Protein AF-A0A960UPN6-F1 (afdb_monomer_lite)

Foldseek 3Di:
DAAAQLDDCPPPVNVVVCVVLVVDPQWDWDDDNNWTWIAHVVGGTAKIWPSCSVVPVDTDMDGDDDPPVVVVD

Structure (mmCIF, N/CA/C/O backbone):
data_AF-A0A960UPN6-F1
#
_entry.id   AF-A0A960UPN6-F1
#
loop_
_atom_site.group_PDB
_atom_site.id
_atom_site.type_symbol
_atom_site.label_atom_id
_atom_site.label_alt_id
_atom_site.label_comp_id
_atom_site.label_asym_id
_atom_site.label_entity_id
_atom_site.label_seq_id
_atom_site.pdbx_PDB_ins_code
_atom_site.Cartn_x
_atom_site.Cartn_y
_atom_site.Cartn_z
_atom_site.occupancy
_atom_site.B_iso_or_equiv
_atom_site.auth_seq_id
_atom_site.auth_comp_id
_atom_site.auth_asym_id
_atom_site.auth_atom_id
_atom_site.pdbx_PDB_model_num
ATOM 1 N N . MET A 1 1 ? 20.560 2.263 8.512 1.00 63.44 1 MET A N 1
ATOM 2 C CA . MET A 1 1 ? 21.076 2.675 7.188 1.00 63.44 1 MET A CA 1
ATOM 3 C C . MET A 1 1 ? 19.889 3.060 6.316 1.00 63.44 1 MET A C 1
ATOM 5 O O . MET A 1 1 ? 18.836 2.456 6.485 1.00 63.44 1 MET A O 1
ATOM 9 N N . ALA A 1 2 ? 20.017 4.066 5.449 1.00 72.81 2 ALA A N 1
ATOM 10 C CA . ALA A 1 2 ? 18.976 4.356 4.463 1.00 72.81 2 ALA A CA 1
ATOM 11 C C . ALA A 1 2 ? 18.929 3.213 3.435 1.00 72.81 2 ALA A C 1
ATOM 13 O O . ALA A 1 2 ? 19.976 2.801 2.940 1.00 72.81 2 ALA A O 1
ATOM 14 N N . HIS A 1 3 ? 17.740 2.679 3.154 1.00 80.81 3 HIS A N 1
ATOM 15 C CA . HIS A 1 3 ? 17.551 1.713 2.073 1.00 80.81 3 HIS A CA 1
ATOM 16 C C . HIS A 1 3 ? 17.342 2.480 0.764 1.00 80.81 3 HIS A C 1
ATOM 18 O O . HIS A 1 3 ? 16.613 3.475 0.779 1.00 80.81 3 HIS A O 1
ATOM 24 N N . PRO A 1 4 ? 17.953 2.055 -0.355 1.00 88.06 4 PRO A N 1
ATOM 25 C CA . PRO A 1 4 ? 17.653 2.657 -1.645 1.00 88.06 4 PRO A CA 1
ATOM 26 C C . PRO A 1 4 ? 16.170 2.462 -1.962 1.00 88.06 4 PRO A C 1
ATOM 28 O O . PRO A 1 4 ? 15.608 1.402 -1.676 1.00 88.06 4 PRO A O 1
ATOM 31 N N . ARG A 1 5 ? 15.541 3.472 -2.571 1.00 91.50 5 ARG A N 1
ATOM 32 C CA . ARG A 1 5 ? 14.187 3.325 -3.109 1.00 91.50 5 ARG A CA 1
ATOM 33 C C . ARG A 1 5 ? 14.184 2.195 -4.139 1.00 91.50 5 ARG A C 1
ATOM 35 O O . ARG A 1 5 ? 14.992 2.209 -5.063 1.00 91.50 5 ARG A O 1
ATOM 42 N N . LYS A 1 6 ? 13.271 1.241 -3.969 1.00 91.81 6 LYS A N 1
ATOM 43 C CA . LYS A 1 6 ? 13.061 0.107 -4.878 1.00 91.81 6 LYS A CA 1
ATOM 44 C C . LYS A 1 6 ? 11.816 0.271 -5.735 1.00 91.81 6 LYS A C 1
ATOM 46 O O . LYS A 1 6 ? 11.810 -0.150 -6.882 1.00 91.81 6 LYS A O 1
ATOM 51 N N . VAL A 1 7 ? 10.785 0.911 -5.192 1.00 93.06 7 VAL A N 1
ATOM 52 C CA . VAL A 1 7 ? 9.513 1.091 -5.891 1.00 93.06 7 VAL A CA 1
ATOM 53 C C . VAL A 1 7 ? 9.645 2.092 -7.033 1.00 93.06 7 VAL A C 1
ATOM 55 O O . VAL A 1 7 ? 10.009 3.251 -6.823 1.00 93.06 7 VAL A O 1
ATOM 58 N N . GLU A 1 8 ? 9.242 1.662 -8.224 1.00 94.12 8 GLU A N 1
ATOM 59 C CA . GLU A 1 8 ? 9.012 2.525 -9.379 1.00 94.12 8 GLU A CA 1
ATOM 60 C C . GLU A 1 8 ? 7.626 3.187 -9.271 1.00 94.12 8 GLU A C 1
ATOM 62 O O . GLU A 1 8 ? 6.605 2.492 -9.329 1.00 94.12 8 GLU A O 1
ATOM 67 N N . PRO A 1 9 ? 7.533 4.523 -9.122 1.00 90.94 9 PRO A N 1
ATOM 68 C CA . PRO A 1 9 ? 6.251 5.182 -8.876 1.00 90.94 9 PRO A CA 1
ATOM 69 C C . PRO A 1 9 ? 5.242 5.015 -10.013 1.00 90.94 9 PRO A C 1
ATOM 71 O O . PRO A 1 9 ? 4.036 4.990 -9.757 1.00 90.94 9 PRO A O 1
ATOM 74 N N . ASP A 1 10 ? 5.739 4.900 -11.245 1.00 95.12 10 ASP A N 1
ATOM 75 C CA . ASP A 1 10 ? 4.911 4.797 -12.439 1.00 95.12 10 ASP A CA 1
ATOM 76 C C . ASP A 1 10 ? 4.502 3.368 -12.808 1.00 95.12 10 ASP A C 1
ATOM 78 O O . ASP A 1 10 ? 3.674 3.184 -13.705 1.00 95.12 10 ASP A O 1
ATOM 82 N N . HIS A 1 11 ? 5.009 2.364 -12.088 1.00 96.38 11 HIS A N 1
ATOM 83 C CA . HIS A 1 11 ? 4.703 0.971 -12.371 1.00 96.38 11 HIS A CA 1
ATOM 84 C C . HIS A 1 11 ? 3.191 0.696 -12.206 1.00 96.38 11 HIS A C 1
ATOM 86 O O . HIS A 1 11 ? 2.613 1.040 -11.165 1.00 96.38 11 HIS A O 1
ATOM 92 N N . PRO A 1 12 ? 2.516 0.037 -13.173 1.00 96.62 12 PRO A N 1
ATOM 93 C CA . PRO A 1 12 ? 1.057 -0.126 -13.156 1.00 96.62 12 PRO A CA 1
ATOM 94 C C . PRO A 1 12 ? 0.510 -0.777 -11.878 1.00 96.62 12 PRO A C 1
ATOM 96 O O . PRO A 1 12 ? -0.511 -0.347 -11.340 1.00 96.62 12 PRO A O 1
ATOM 99 N N . MET A 1 13 ? 1.219 -1.776 -11.341 1.00 95.38 13 MET A N 1
ATOM 100 C CA . MET A 1 13 ? 0.819 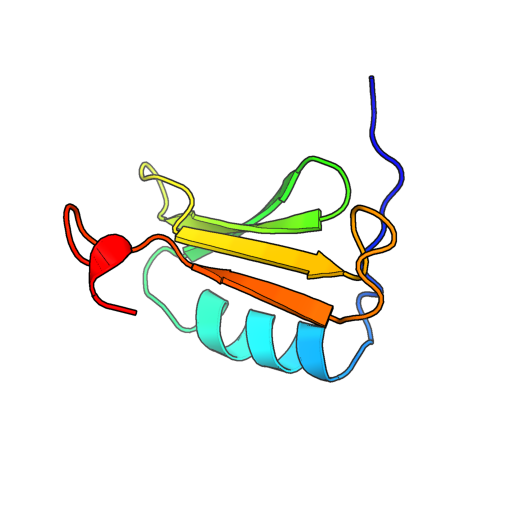-2.447 -10.095 1.00 95.38 13 MET A CA 1
ATOM 101 C C . MET A 1 13 ? 0.921 -1.540 -8.867 1.00 95.38 13 MET A C 1
ATOM 103 O O . MET A 1 13 ? 0.105 -1.655 -7.956 1.00 95.38 13 MET A O 1
ATOM 107 N N . ILE A 1 14 ? 1.873 -0.606 -8.860 1.00 96.31 14 ILE A N 1
ATOM 108 C CA . ILE A 1 14 ? 2.049 0.352 -7.768 1.00 96.31 14 ILE A CA 1
ATOM 109 C C . ILE A 1 14 ? 0.940 1.400 -7.813 1.00 96.31 14 ILE A C 1
ATOM 111 O O . ILE A 1 14 ? 0.343 1.692 -6.778 1.00 96.31 14 ILE A O 1
ATOM 115 N N . LYS A 1 15 ? 0.584 1.899 -9.006 1.00 97.62 15 LYS A N 1
ATOM 116 C CA . LYS A 1 15 ? -0.575 2.794 -9.184 1.00 97.62 15 LYS A CA 1
ATOM 117 C C . LYS A 1 15 ? -1.866 2.141 -8.690 1.00 97.62 15 LYS A C 1
ATOM 119 O O . LYS A 1 15 ? -2.579 2.738 -7.890 1.00 97.62 15 LYS A O 1
ATOM 124 N N . LYS A 1 16 ? -2.113 0.888 -9.088 1.00 97.44 16 LYS A N 1
ATOM 125 C CA . LYS A 1 16 ? -3.289 0.114 -8.660 1.00 97.44 16 LYS A CA 1
ATOM 126 C C . LYS A 1 16 ? -3.323 -0.119 -7.147 1.00 97.44 16 LYS A C 1
ATOM 128 O O . LYS A 1 16 ? -4.393 -0.070 -6.544 1.00 97.44 16 LYS A O 1
ATOM 133 N N . LEU A 1 17 ? -2.174 -0.393 -6.526 1.00 97.69 17 LEU A N 1
ATOM 134 C CA . LEU A 1 17 ? -2.093 -0.560 -5.076 1.00 97.69 17 LEU A CA 1
ATOM 135 C C . LEU A 1 17 ? -2.384 0.758 -4.349 1.00 97.69 17 LEU A C 1
ATOM 137 O O . LEU A 1 17 ? -3.203 0.769 -3.434 1.00 97.69 17 LEU A O 1
ATOM 141 N N . ARG A 1 18 ? -1.779 1.867 -4.794 1.00 98.06 18 ARG A N 1
ATOM 142 C CA . ARG A 1 18 ? -2.036 3.209 -4.250 1.00 98.06 18 ARG A CA 1
ATOM 143 C C . ARG A 1 18 ? -3.504 3.587 -4.341 1.00 98.06 18 ARG A C 1
ATOM 145 O O . ARG A 1 18 ? -4.063 4.012 -3.341 1.00 98.06 18 ARG A O 1
ATOM 152 N N . GLU A 1 19 ? -4.128 3.383 -5.498 1.00 98.44 19 GLU A N 1
ATOM 153 C CA . GLU A 1 19 ? -5.557 3.644 -5.700 1.00 98.44 19 GLU A CA 1
ATOM 154 C C . GLU A 1 19 ? -6.408 2.914 -4.653 1.00 98.44 19 GLU A C 1
ATOM 156 O O . GLU A 1 19 ? -7.245 3.521 -3.993 1.00 98.44 19 GLU A O 1
ATOM 161 N N . LYS A 1 20 ? -6.146 1.620 -4.438 1.00 98.31 20 LYS A N 1
ATOM 162 C CA . LYS A 1 20 ? -6.897 0.808 -3.473 1.00 98.31 20 LYS A CA 1
ATOM 163 C C . LYS A 1 20 ? -6.639 1.212 -2.028 1.00 98.31 20 LYS A C 1
ATOM 165 O O . LYS A 1 20 ? -7.585 1.327 -1.258 1.00 98.31 20 LYS A O 1
ATOM 170 N N . CYS A 1 21 ? -5.378 1.398 -1.648 1.00 98.44 21 CYS A N 1
ATOM 171 C CA . CYS A 1 21 ? -5.022 1.717 -0.271 1.00 98.44 21 CYS A CA 1
ATOM 172 C C . CYS A 1 21 ? -5.452 3.136 0.112 1.00 98.44 21 CYS A C 1
ATOM 174 O O . CYS A 1 21 ? -6.004 3.320 1.188 1.00 98.44 21 CYS A O 1
ATOM 176 N N . LEU A 1 22 ? -5.248 4.128 -0.758 1.00 98.44 22 LEU A N 1
ATOM 177 C CA . LEU A 1 22 ? -5.591 5.527 -0.477 1.00 98.44 22 LEU A CA 1
ATOM 178 C C . LEU A 1 22 ? -7.098 5.812 -0.570 1.00 98.44 22 LEU A C 1
ATOM 180 O O . LEU A 1 22 ? -7.543 6.840 -0.072 1.00 98.44 22 LEU A O 1
ATOM 184 N N . ALA A 1 23 ? -7.890 4.909 -1.158 1.00 98.50 23 ALA A N 1
ATOM 185 C CA . ALA A 1 23 ? -9.349 4.972 -1.085 1.00 98.50 23 ALA A CA 1
ATOM 186 C C . ALA A 1 23 ? -9.900 4.601 0.307 1.00 98.50 23 ALA A C 1
ATOM 188 O O . ALA A 1 23 ? -11.064 4.877 0.598 1.00 98.50 23 ALA A O 1
ATOM 189 N N . LEU A 1 24 ? -9.094 3.966 1.169 1.00 97.88 24 LEU A N 1
ATOM 190 C CA . LEU A 1 24 ? -9.506 3.625 2.528 1.00 97.88 24 LEU A CA 1
ATOM 191 C C . LEU A 1 24 ? -9.463 4.865 3.440 1.00 97.88 24 LEU A C 1
ATOM 193 O O . LEU A 1 24 ? -8.527 5.666 3.339 1.00 97.88 24 LEU A O 1
ATOM 197 N N . PRO A 1 25 ? -10.422 5.017 4.374 1.00 97.75 25 PRO A N 1
ATOM 198 C CA . PRO A 1 25 ? -10.445 6.146 5.297 1.00 97.75 25 PRO A CA 1
ATOM 199 C C . PRO A 1 25 ? -9.138 6.287 6.078 1.00 97.75 25 PRO A C 1
ATOM 201 O O . PRO A 1 25 ? -8.523 5.297 6.474 1.00 97.75 25 PRO A O 1
ATOM 204 N N . GLU A 1 26 ? -8.725 7.536 6.299 1.00 98.06 26 GLU A N 1
ATOM 205 C CA . GLU A 1 26 ? -7.576 7.898 7.140 1.00 98.06 26 GLU A CA 1
ATOM 206 C C . GLU A 1 26 ? -6.239 7.250 6.732 1.00 98.06 26 GLU A C 1
ATOM 208 O O . GLU A 1 26 ? -5.293 7.230 7.528 1.00 98.06 26 GLU A O 1
ATOM 213 N N . THR A 1 27 ? -6.134 6.738 5.502 1.00 98.62 27 THR A N 1
ATOM 214 C CA . THR A 1 27 ? -4.928 6.077 5.006 1.00 98.62 27 THR A CA 1
ATOM 215 C C . THR A 1 27 ? -3.953 7.064 4.379 1.00 98.62 27 THR A C 1
ATOM 217 O O . T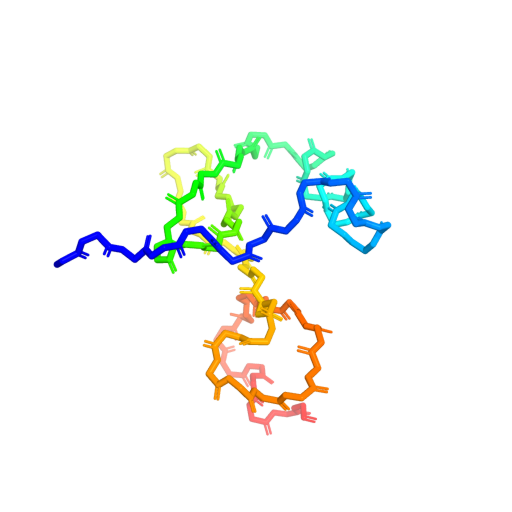HR A 1 27 ? -4.335 7.949 3.619 1.00 98.62 27 THR A O 1
ATOM 220 N N . PHE A 1 28 ? -2.665 6.874 4.656 1.00 98.56 28 PHE A N 1
ATOM 221 C CA . PHE A 1 28 ? -1.581 7.591 3.996 1.00 98.56 28 PHE A CA 1
ATOM 222 C C . PHE A 1 28 ? -0.463 6.640 3.562 1.00 98.56 28 PHE A C 1
ATOM 224 O O . PHE A 1 28 ? -0.249 5.576 4.155 1.00 98.56 28 PHE A O 1
ATOM 231 N N . GLU A 1 29 ? 0.266 7.047 2.524 1.00 98.19 29 GLU A N 1
ATOM 232 C CA . GLU A 1 29 ? 1.491 6.387 2.079 1.00 98.19 29 GLU A CA 1
ATOM 233 C C . GLU A 1 29 ? 2.702 6.981 2.806 1.00 98.19 29 GLU A C 1
ATOM 235 O O . GLU A 1 29 ? 2.834 8.197 2.963 1.00 98.19 29 GLU A O 1
ATOM 240 N N . LYS A 1 30 ? 3.612 6.113 3.241 1.00 96.31 30 LYS A N 1
ATOM 241 C CA . LYS A 1 30 ? 4.916 6.488 3.784 1.00 96.31 30 LYS A CA 1
ATOM 242 C C . LYS A 1 30 ? 5.970 5.537 3.249 1.00 96.31 30 LYS A C 1
ATOM 244 O O . LYS A 1 30 ? 5.817 4.323 3.364 1.00 96.31 30 LYS A O 1
ATOM 249 N N . GLU A 1 31 ? 7.065 6.072 2.734 1.00 95.25 31 GLU A N 1
ATOM 250 C CA . GLU A 1 31 ? 8.209 5.241 2.373 1.00 95.25 31 GLU A CA 1
ATOM 251 C C . GLU A 1 31 ? 8.891 4.689 3.633 1.00 95.25 31 GLU A C 1
ATOM 253 O O . GLU A 1 31 ? 9.160 5.426 4.589 1.00 95.25 31 GLU A O 1
ATOM 258 N N . ALA A 1 32 ? 9.162 3.386 3.641 1.00 94.00 32 ALA A N 1
ATOM 259 C CA . ALA A 1 32 ? 9.976 2.736 4.659 1.00 94.00 32 ALA A CA 1
ATOM 260 C C . ALA A 1 32 ? 10.762 1.586 4.027 1.00 94.00 32 ALA A C 1
ATOM 262 O O . ALA A 1 32 ? 10.231 0.851 3.202 1.00 94.00 32 ALA A O 1
ATOM 263 N N . TRP A 1 33 ? 12.037 1.453 4.398 1.00 93.56 33 TRP A N 1
ATOM 264 C CA . TRP A 1 33 ? 12.947 0.441 3.841 1.00 93.56 33 TRP A CA 1
ATOM 265 C C . TRP A 1 33 ? 13.045 0.453 2.302 1.00 93.56 33 TRP A C 1
ATOM 267 O O . TRP A 1 33 ? 13.366 -0.559 1.696 1.00 93.56 33 TRP A O 1
ATOM 277 N N . GLY A 1 34 ? 12.815 1.602 1.657 1.00 94.12 34 GLY A N 1
ATOM 278 C CA . GLY A 1 34 ? 12.840 1.723 0.195 1.00 94.12 34 GLY A CA 1
ATOM 279 C C . GLY A 1 34 ? 11.562 1.245 -0.507 1.00 94.12 34 GLY A C 1
ATOM 280 O O . GLY A 1 34 ? 11.501 1.279 -1.736 1.00 94.12 34 GLY A O 1
ATOM 281 N N . GLU A 1 35 ? 10.547 0.841 0.258 1.00 95.75 35 GLU A N 1
ATOM 282 C CA . GLU A 1 35 ? 9.254 0.348 -0.214 1.00 95.75 35 GLU A CA 1
ATOM 283 C C . GLU A 1 35 ? 8.120 1.331 0.107 1.00 95.75 35 GLU A C 1
ATOM 285 O O . GLU A 1 35 ? 8.211 2.155 1.026 1.00 95.75 35 GLU A O 1
ATOM 290 N N . ALA A 1 36 ? 7.016 1.215 -0.630 1.00 97.31 36 ALA A N 1
ATOM 291 C CA . ALA A 1 36 ? 5.788 1.932 -0.329 1.00 97.31 36 ALA A CA 1
ATOM 292 C C . ALA A 1 36 ? 5.057 1.208 0.810 1.00 97.31 36 ALA A C 1
ATOM 294 O O . ALA A 1 36 ? 4.714 0.029 0.694 1.00 97.31 36 ALA A O 1
ATOM 295 N N . THR A 1 37 ? 4.803 1.913 1.916 1.00 98.06 37 THR A N 1
ATOM 296 C CA . THR A 1 37 ? 3.987 1.400 3.027 1.00 98.06 37 THR A CA 1
ATOM 297 C C . THR A 1 37 ? 2.707 2.201 3.178 1.00 98.06 37 THR A C 1
ATOM 299 O O . THR A 1 37 ? 2.724 3.424 3.057 1.00 98.06 37 THR A O 1
ATOM 302 N N . PHE A 1 38 ? 1.609 1.521 3.497 1.00 98.62 38 PHE A N 1
ATOM 303 C CA . PHE A 1 38 ? 0.294 2.127 3.696 1.00 98.62 38 PHE A CA 1
ATOM 304 C C . PHE A 1 38 ? -0.148 1.948 5.144 1.00 98.62 38 PHE A C 1
ATOM 306 O O . PHE A 1 38 ? -0.027 0.863 5.732 1.00 98.62 38 PHE A O 1
ATOM 313 N N . ARG A 1 39 ? -0.591 3.049 5.752 1.00 98.50 39 ARG A N 1
ATOM 314 C CA . ARG A 1 39 ? -0.794 3.169 7.198 1.00 98.50 39 ARG A CA 1
ATOM 315 C C . ARG A 1 39 ? -2.076 3.924 7.489 1.00 98.50 39 ARG A C 1
ATOM 317 O O . ARG A 1 39 ? -2.419 4.845 6.758 1.00 98.50 39 ARG A O 1
ATOM 324 N N . VAL A 1 40 ? -2.724 3.570 8.593 1.00 98.25 40 VAL A N 1
ATOM 325 C CA . VAL A 1 40 ? -3.858 4.333 9.128 1.00 98.25 40 VAL A CA 1
ATOM 326 C C . VAL A 1 40 ? -3.323 5.461 10.008 1.00 98.25 40 VAL A C 1
ATOM 328 O O . VAL A 1 40 ? -2.385 5.260 10.784 1.00 98.25 40 VAL A O 1
ATOM 331 N N . THR A 1 41 ? -3.896 6.655 9.899 1.00 97.19 41 THR A N 1
ATOM 332 C CA . THR A 1 41 ? -3.562 7.808 10.746 1.00 97.19 41 THR A CA 1
ATOM 333 C C . THR A 1 41 ? -3.726 7.444 12.220 1.00 97.19 41 THR A C 1
ATOM 335 O O . THR A 1 41 ? -4.727 6.855 12.608 1.00 97.19 41 THR A O 1
ATOM 338 N N . LYS A 1 42 ? -2.713 7.745 13.048 1.00 94.62 42 LYS A N 1
ATOM 339 C CA . LYS A 1 42 ? -2.626 7.314 14.466 1.00 94.62 42 LYS A CA 1
ATOM 340 C C . LYS A 1 42 ? -2.701 5.788 14.684 1.00 94.62 42 LYS A C 1
ATOM 342 O O . LYS A 1 42 ? -2.759 5.339 15.824 1.00 94.62 42 LYS A O 1
ATOM 347 N N . GLY A 1 43 ? -2.672 4.997 13.614 1.00 93.44 43 GLY A N 1
ATOM 348 C CA . GLY A 1 43 ? -2.749 3.545 13.626 1.00 93.44 43 GLY A CA 1
ATOM 349 C C . GLY A 1 43 ? -1.463 2.882 13.137 1.00 93.44 43 GLY A C 1
ATOM 350 O O . GLY A 1 43 ? -0.378 3.467 13.120 1.00 93.44 43 GLY A O 1
ATOM 351 N N . SER A 1 44 ? -1.591 1.611 12.750 1.00 94.81 44 SER A N 1
ATOM 352 C CA . SER A 1 44 ? -0.467 0.794 12.284 1.00 94.81 44 SER A CA 1
ATOM 353 C C . SER A 1 44 ? -0.406 0.688 10.757 1.00 94.81 44 SER A C 1
ATOM 355 O O . SER A 1 44 ? -1.348 1.035 10.044 1.00 94.81 44 SER A O 1
ATOM 357 N N . MET A 1 45 ? 0.730 0.205 10.256 1.00 97.75 45 MET A N 1
ATOM 358 C CA . MET A 1 45 ? 0.875 -0.222 8.866 1.00 97.75 45 MET A CA 1
ATOM 359 C C . MET A 1 45 ? 0.004 -1.448 8.599 1.00 97.75 45 MET A C 1
ATOM 361 O O . MET A 1 45 ? -0.016 -2.370 9.418 1.00 97.75 45 MET A O 1
ATOM 365 N N . PHE A 1 46 ? -0.681 -1.457 7.457 1.00 98.06 46 PHE A N 1
ATOM 366 C CA . PHE A 1 46 ? -1.527 -2.575 7.039 1.00 98.06 46 PHE A CA 1
ATOM 367 C C . PHE A 1 46 ? -1.119 -3.176 5.690 1.00 98.06 46 PHE A C 1
ATOM 369 O O . PHE A 1 46 ? -1.493 -4.313 5.416 1.00 98.06 46 PHE A O 1
ATOM 376 N N . ALA A 1 47 ? -0.344 -2.458 4.870 1.00 98.31 47 ALA A N 1
ATOM 377 C CA . ALA A 1 47 ? 0.209 -2.991 3.630 1.00 98.31 47 ALA A CA 1
ATOM 378 C C . ALA A 1 47 ? 1.616 -2.445 3.338 1.00 98.31 47 ALA A C 1
ATOM 380 O O . ALA A 1 47 ? 1.939 -1.313 3.711 1.00 98.31 47 ALA A O 1
ATOM 381 N N . MET A 1 48 ? 2.439 -3.243 2.659 1.00 97.56 48 MET A N 1
ATOM 382 C CA . MET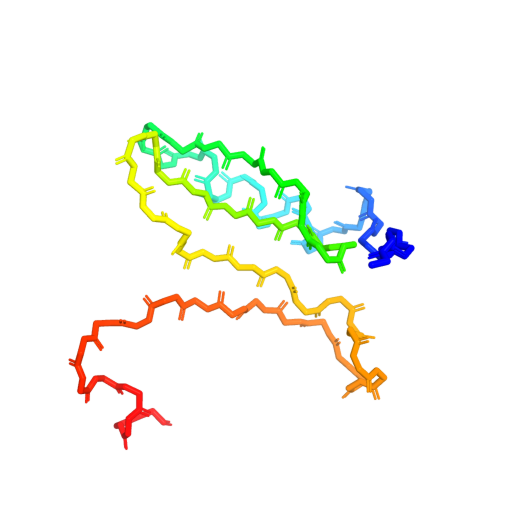 A 1 48 ? 3.782 -2.879 2.193 1.00 97.56 48 MET A CA 1
ATOM 383 C C . MET A 1 48 ? 4.085 -3.575 0.865 1.00 97.56 48 MET A C 1
ATOM 385 O O . MET A 1 48 ? 3.732 -4.739 0.692 1.00 97.56 48 MET A O 1
ATOM 389 N N . THR A 1 49 ? 4.741 -2.885 -0.064 1.00 97.38 49 THR A N 1
ATOM 390 C CA . THR A 1 49 ? 5.222 -3.507 -1.303 1.00 97.38 49 THR A CA 1
ATOM 391 C C . THR A 1 49 ? 6.408 -4.435 -1.051 1.00 97.38 49 THR A C 1
ATOM 393 O O . THR A 1 49 ? 7.293 -4.135 -0.257 1.00 97.38 49 THR A O 1
ATOM 396 N N . ASP A 1 50 ? 6.431 -5.552 -1.769 1.00 95.88 50 ASP A N 1
ATOM 397 C CA . ASP A 1 50 ? 7.642 -6.314 -2.057 1.00 95.88 50 ASP A CA 1
ATOM 398 C C . ASP A 1 50 ? 7.928 -6.118 -3.546 1.00 95.88 50 ASP A C 1
ATOM 400 O O . ASP A 1 50 ? 7.427 -6.862 -4.392 1.00 95.88 50 ASP A O 1
ATOM 404 N N . PHE A 1 51 ? 8.646 -5.045 -3.886 1.00 95.75 51 PHE A N 1
ATOM 405 C CA . PHE A 1 51 ? 9.043 -4.765 -5.264 1.00 95.75 51 PHE A CA 1
ATOM 406 C C . PHE A 1 51 ? 10.385 -5.440 -5.555 1.00 95.75 51 PHE A C 1
ATOM 408 O O . PHE A 1 51 ? 11.423 -4.788 -5.694 1.00 95.75 51 PHE A O 1
ATOM 415 N N . ASN A 1 52 ? 10.372 -6.777 -5.584 1.00 92.12 52 ASN A N 1
ATOM 416 C CA . ASN A 1 52 ? 11.576 -7.599 -5.680 1.00 92.12 52 ASN A CA 1
ATOM 417 C C . ASN A 1 52 ? 12.589 -7.256 -4.562 1.00 92.12 52 ASN A C 1
ATOM 419 O O . ASN A 1 52 ? 13.796 -7.081 -4.786 1.00 92.12 52 ASN A O 1
ATOM 423 N N . HIS A 1 53 ? 12.087 -7.089 -3.336 1.00 90.50 53 HIS A N 1
ATOM 424 C CA . HIS A 1 53 ? 12.801 -6.457 -2.231 1.00 90.50 53 HIS A CA 1
ATOM 425 C C . HIS A 1 53 ? 14.084 -7.211 -1.870 1.00 90.50 53 HIS A C 1
ATOM 427 O O . HIS A 1 53 ? 15.160 -6.613 -1.776 1.00 90.50 53 HIS A O 1
ATOM 433 N N . HIS A 1 54 ? 13.989 -8.535 -1.781 1.00 89.94 54 HIS A N 1
ATOM 434 C CA . HIS A 1 54 ? 15.103 -9.439 -1.497 1.00 89.94 54 HIS A CA 1
ATOM 435 C C . HIS A 1 54 ? 15.543 -10.253 -2.723 1.00 89.94 54 HIS A C 1
ATOM 437 O O . HIS A 1 54 ? 15.983 -11.388 -2.572 1.00 89.94 54 HIS A O 1
ATOM 443 N N . ASN A 1 55 ? 15.423 -9.696 -3.935 1.00 91.94 55 ASN A N 1
ATOM 444 C CA . ASN A 1 55 ? 15.606 -10.451 -5.183 1.00 91.94 55 ASN A CA 1
ATOM 445 C C . ASN A 1 55 ? 14.668 -11.673 -5.253 1.00 91.94 55 ASN A C 1
ATOM 447 O O . ASN A 1 55 ? 15.050 -12.750 -5.704 1.00 91.94 55 ASN A O 1
ATOM 451 N N . SER A 1 56 ? 13.438 -11.495 -4.766 1.00 87.31 56 SER A N 1
ATOM 452 C CA . SER A 1 56 ? 12.398 -12.518 -4.679 1.00 87.31 56 SER A CA 1
ATOM 453 C C . SER A 1 56 ? 11.854 -12.969 -6.047 1.00 87.31 56 SER A C 1
ATOM 455 O O . SER A 1 56 ? 11.137 -13.966 -6.128 1.00 87.31 56 SER A O 1
ATOM 457 N N . GLY A 1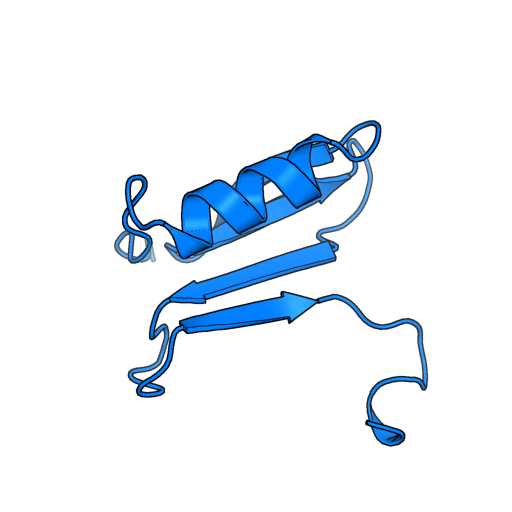 57 ? 12.198 -12.265 -7.131 1.00 93.88 57 GLY A N 1
ATOM 458 C CA . GLY A 1 57 ? 11.809 -12.586 -8.507 1.00 93.88 57 GLY A CA 1
ATOM 459 C C . GLY A 1 57 ? 10.374 -12.192 -8.855 1.00 93.88 57 GLY A C 1
ATOM 460 O O . GLY A 1 57 ? 9.885 -12.547 -9.925 1.00 93.88 57 GLY A O 1
ATOM 461 N N . HIS A 1 58 ? 9.690 -11.472 -7.967 1.00 93.06 58 HIS A N 1
ATOM 462 C CA . HIS A 1 58 ? 8.297 -11.089 -8.143 1.00 93.06 58 HIS A CA 1
ATOM 463 C C . HIS A 1 58 ? 7.995 -9.713 -7.547 1.00 93.06 58 HIS A C 1
ATOM 465 O O . HIS A 1 58 ? 8.788 -9.141 -6.801 1.00 93.06 58 HIS A O 1
ATOM 471 N N . ILE A 1 59 ? 6.817 -9.194 -7.897 1.00 94.75 59 ILE A N 1
ATOM 472 C CA . ILE A 1 59 ? 6.218 -8.020 -7.266 1.00 94.75 59 ILE A CA 1
ATOM 473 C C . ILE A 1 59 ? 5.011 -8.505 -6.470 1.00 94.75 59 ILE A C 1
ATOM 475 O O . ILE A 1 59 ? 4.088 -9.088 -7.042 1.00 94.75 59 ILE A O 1
ATOM 479 N N . ALA A 1 60 ? 5.008 -8.250 -5.167 1.00 96.00 60 ALA A N 1
ATOM 480 C CA . ALA A 1 60 ? 3.920 -8.615 -4.271 1.00 96.00 60 ALA A CA 1
ATOM 481 C C . ALA A 1 60 ? 3.556 -7.467 -3.322 1.00 96.00 60 ALA A C 1
ATOM 483 O O . ALA A 1 60 ? 4.178 -6.404 -3.294 1.00 96.00 60 ALA A O 1
ATOM 484 N N . VAL A 1 61 ? 2.498 -7.689 -2.547 1.00 97.00 61 VAL A N 1
ATOM 485 C CA . VAL A 1 61 ? 2.114 -6.839 -1.425 1.00 97.00 61 VAL A CA 1
ATOM 486 C C . VAL A 1 61 ? 1.970 -7.714 -0.192 1.00 97.00 61 VAL A C 1
ATOM 488 O O . VAL A 1 61 ? 1.276 -8.728 -0.211 1.00 97.00 61 VAL A O 1
ATOM 491 N N . TRP A 1 62 ? 2.630 -7.321 0.886 1.00 95.69 62 TRP A N 1
ATOM 492 C CA . TRP A 1 62 ? 2.418 -7.910 2.197 1.00 95.69 62 TRP A CA 1
ATOM 493 C C . TRP A 1 6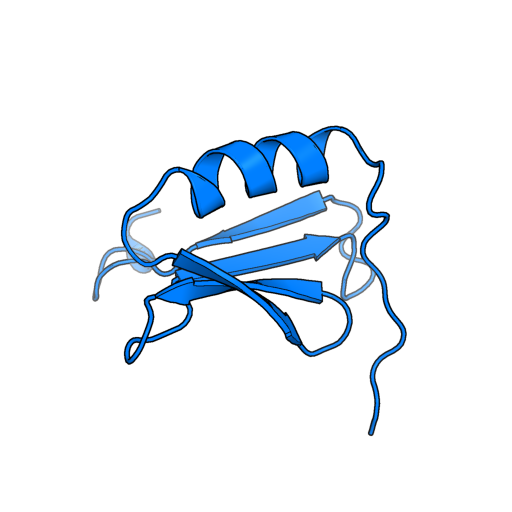2 ? 1.241 -7.190 2.834 1.00 95.69 62 TRP A C 1
ATOM 495 O O . TRP A 1 62 ? 1.264 -5.965 2.959 1.00 95.69 62 TRP A O 1
ATOM 505 N N . VAL A 1 63 ? 0.215 -7.940 3.228 1.00 96.44 63 VAL A N 1
ATOM 506 C CA . VAL A 1 63 ? -0.990 -7.402 3.867 1.00 96.44 63 VAL A CA 1
ATOM 507 C C . VAL A 1 63 ? -1.055 -7.925 5.290 1.00 96.44 63 VAL A C 1
ATOM 509 O O . VAL A 1 63 ? -0.873 -9.116 5.539 1.00 96.44 63 VAL A O 1
ATOM 512 N N . LYS A 1 64 ? -1.309 -7.028 6.241 1.00 95.44 64 LYS A N 1
ATOM 513 C CA . LYS A 1 64 ? -1.465 -7.397 7.643 1.00 95.44 64 LYS A CA 1
ATOM 514 C C . LYS A 1 64 ? -2.720 -8.250 7.806 1.00 95.44 64 LYS A C 1
ATOM 516 O O . LYS A 1 64 ? -3.835 -7.748 7.696 1.00 95.44 64 LYS A O 1
ATOM 521 N N . ALA A 1 65 ? -2.519 -9.530 8.087 1.00 93.50 65 ALA A N 1
ATOM 522 C CA . ALA A 1 65 ? -3.591 -10.444 8.435 1.00 93.50 65 ALA A CA 1
ATOM 523 C C . ALA A 1 65 ? -4.093 -10.182 9.866 1.00 93.50 65 ALA A C 1
ATOM 525 O O . ALA A 1 65 ? -3.356 -9.678 10.724 1.00 93.50 65 ALA A O 1
ATOM 526 N N . ALA A 1 66 ? -5.348 -10.545 10.131 1.00 92.25 66 ALA A N 1
ATOM 527 C CA . ALA A 1 66 ? -5.830 -10.658 11.501 1.00 92.25 66 ALA A CA 1
ATOM 528 C C . ALA A 1 66 ? -5.062 -11.779 12.235 1.00 92.25 66 ALA A C 1
ATOM 530 O O . ALA A 1 66 ? -4.519 -12.681 11.584 1.00 92.25 66 ALA A O 1
ATOM 531 N N . PRO A 1 67 ? -4.994 -11.744 13.578 1.00 92.75 67 PRO A N 1
ATOM 532 C CA . PRO A 1 67 ? -4.402 -12.835 14.342 1.00 92.75 67 PRO A CA 1
ATOM 533 C C . PRO A 1 67 ? -4.977 -14.188 13.915 1.00 92.75 67 PRO A C 1
ATOM 535 O O . PRO A 1 67 ? -6.178 -14.302 13.692 1.00 92.75 67 PRO A O 1
ATOM 538 N N . LEU A 1 68 ? -4.106 -15.195 13.822 1.00 91.75 68 LEU A N 1
ATOM 539 C CA . LEU A 1 68 ? -4.436 -16.583 13.468 1.00 91.75 68 LEU A CA 1
ATOM 540 C C . LEU A 1 68 ? -4.896 -16.837 12.019 1.00 91.75 68 LEU A C 1
ATOM 542 O O . LE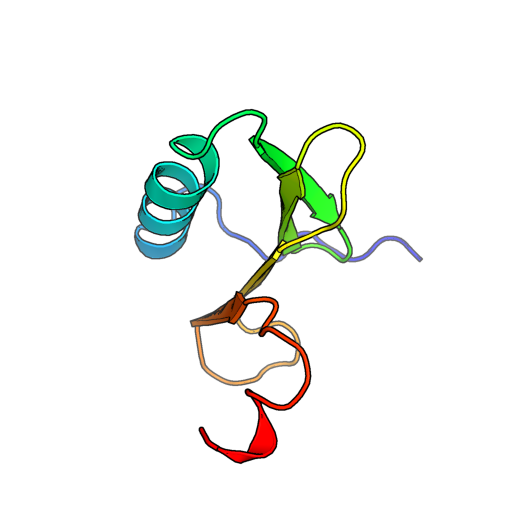U A 1 68 ? -5.066 -17.994 11.671 1.00 91.75 68 LEU A O 1
ATOM 546 N N . VAL A 1 69 ? -5.004 -15.822 11.151 1.00 94.75 69 VAL A N 1
ATOM 547 C CA . VAL A 1 69 ? -5.387 -16.037 9.736 1.00 94.75 69 VAL A CA 1
ATOM 548 C C . VAL A 1 69 ? -4.231 -16.566 8.881 1.00 94.75 69 VAL A C 1
ATOM 550 O O . VAL A 1 69 ? -4.444 -17.367 7.983 1.00 94.75 69 VAL A O 1
ATOM 553 N N . GLN A 1 70 ? -2.991 -16.139 9.138 1.00 89.06 70 GLN A N 1
ATOM 554 C CA . GLN A 1 70 ? -1.850 -16.512 8.288 1.00 89.06 70 GLN A CA 1
ATOM 555 C C . GLN A 1 70 ? -1.587 -18.033 8.191 1.00 89.06 70 GLN A C 1
ATOM 557 O O . GLN A 1 70 ? -1.252 -18.472 7.098 1.00 89.06 70 GLN A O 1
ATOM 562 N N . PRO A 1 71 ? -1.727 -18.846 9.258 1.00 89.44 71 PRO A N 1
ATOM 563 C CA . PRO A 1 71 ? -1.579 -20.303 9.161 1.00 89.44 71 PRO A CA 1
ATOM 564 C C . PRO A 1 71 ? -2.650 -21.022 8.322 1.00 89.44 71 PRO A C 1
ATOM 566 O O . PRO A 1 71 ? -2.479 -22.205 8.046 1.00 89.44 71 PRO A O 1
ATOM 569 N N . GLU A 1 72 ? -3.752 -20.354 7.968 1.00 83.56 72 GLU A N 1
ATOM 570 C CA . GLU A 1 72 ? -4.870 -20.933 7.204 1.00 83.56 72 GLU A CA 1
ATOM 571 C C . GLU A 1 72 ? -4.819 -20.600 5.699 1.00 83.56 72 GLU A C 1
ATOM 573 O O . GLU A 1 72 ? -5.675 -21.064 4.944 1.00 83.56 72 GLU A O 1
ATOM 578 N N . LEU A 1 73 ? -3.840 -19.791 5.271 1.00 77.19 73 LEU A N 1
ATOM 579 C CA . LEU A 1 73 ? -3.605 -19.381 3.879 1.00 77.19 73 LEU A CA 1
ATOM 580 C C . LEU A 1 73 ? -2.533 -20.249 3.213 1.00 77.19 73 LEU A C 1
ATOM 582 O O . LEU A 1 73 ? -2.717 -20.556 2.014 1.00 77.19 73 LEU A O 1
#

Secondary structure (DSSP, 8-state):
-PPPP---TT-HHHHHHHHHHHTSTTEEEEEETTEEEEEETTS-EEEEEEESTTS-SSEEEEE-PPTTTGGG-

pLDDT: mean 93.93, std 6.01, range [63.44, 98.62]

Radius of gyration: 12.74 Å; chains: 1; bounding box: 32×29×28 Å

Sequence (73 aa):
MAHPRKVEPDHPMIKKLREKCLALPETFEKEAWGEATFRVTKGSMFAMTDFNHHNSGHIAVWVKAAPLVQPEL